Protein AF-A0A7C7UL80-F1 (afdb_monomer)

Radius of gyration: 21.97 Å; Cα contacts (8 Å, |Δi|>4): 117; chains: 1; bounding box: 42×22×63 Å

Mean predicted aligned error: 6.18 Å

pLDDT: mean 91.63, std 7.48, range [55.41, 97.25]

Solvent-accessible surface area (backbone atoms only — not comparable to full-atom values): 6329 Å² total; per-residue (Å²): 129,70,60,92,53,41,43,85,57,37,50,42,72,71,60,64,88,90,45,37,71,46,97,73,79,87,82,84,84,86,61,95,76,56,75,45,82,41,65,44,80,44,56,71,45,74,61,85,87,86,62,85,58,62,81,38,38,51,74,49,54,45,71,74,76,51,66,41,52,68,89,65,79,68,48,80,44,81,45,54,29,92,98,43,75,85,89,76,77,64,74,97,68,106

Secondary structure (DSSP, 8-state):
-PPTTEEEEEEEESPPTT-TT-SS-----SS---EEEEEEEPPEEE-----SSGGGEEEEEES--SEEETT---EEEEEEPTT-------STT-

Sequence (94 aa):
MPAEGYEFDYWSGDVPSGLENDNTIEITMDSDKSVTAHFLRVASYTLIVSVDPAAGGSVTLDPPGSSYPEGTVVTLTAVPAENYGFAGWSGDAS

Foldseek 3Di:
DDDPQKDWDFKDWPFPPPCGRPPDGDDDPPDDTDMDTDIDGFDKDFDDDDDVVNLQFDKDWVVDDGIDTPPDDIDIDTDGDPPHDDPDDDDPVD

Structure (mmCIF, N/CA/C/O backbone):
data_AF-A0A7C7UL80-F1
#
_entry.id   AF-A0A7C7UL80-F1
#
loop_
_atom_site.group_PDB
_atom_site.id
_atom_site.type_symbol
_atom_site.label_atom_id
_atom_site.label_alt_id
_atom_site.label_comp_id
_atom_site.label_asym_id
_atom_site.label_entity_id
_atom_site.label_seq_id
_atom_site.pdbx_PDB_ins_code
_atom_site.Cartn_x
_atom_site.Cartn_y
_atom_site.Cartn_z
_atom_site.occupancy
_atom_site.B_iso_or_equiv
_atom_site.auth_seq_id
_atom_site.auth_comp_id
_atom_site.auth_asym_id
_atom_site.auth_atom_id
_atom_site.pdbx_PDB_model_num
ATOM 1 N N . MET A 1 1 ? -5.686 -10.033 11.564 1.00 55.41 1 MET A N 1
ATOM 2 C CA . MET A 1 1 ? -5.681 -9.122 10.402 1.00 55.41 1 MET A CA 1
ATOM 3 C C . MET A 1 1 ? -7.116 -8.959 9.942 1.00 55.41 1 MET A C 1
ATOM 5 O O . MET A 1 1 ? -7.797 -9.982 9.895 1.00 55.41 1 MET A O 1
ATOM 9 N N . PRO A 1 2 ? -7.584 -7.730 9.670 1.00 62.00 2 PRO A N 1
ATOM 10 C CA . PRO A 1 2 ? -8.874 -7.526 9.017 1.00 62.00 2 P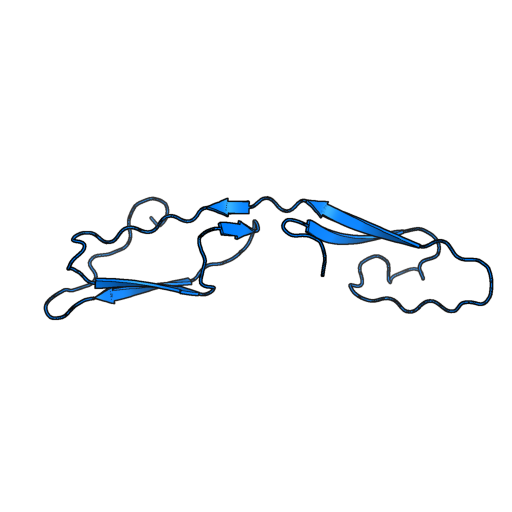RO A CA 1
ATOM 11 C C . PRO A 1 2 ? -8.945 -8.282 7.684 1.00 62.00 2 PRO A C 1
ATOM 13 O O . PRO A 1 2 ? -7.917 -8.658 7.115 1.00 62.00 2 PRO A O 1
ATOM 16 N N . ALA A 1 3 ? -10.169 -8.546 7.220 1.00 68.50 3 ALA A N 1
ATOM 17 C CA . ALA A 1 3 ? -10.394 -9.126 5.902 1.00 68.50 3 ALA A CA 1
ATOM 18 C C . ALA A 1 3 ? -9.801 -8.220 4.809 1.00 68.50 3 ALA A C 1
ATOM 20 O O . ALA A 1 3 ? -9.667 -7.013 4.999 1.00 68.50 3 ALA A O 1
ATOM 21 N N . GLU A 1 4 ? -9.449 -8.804 3.665 1.00 70.81 4 GLU A N 1
ATOM 22 C CA . GLU A 1 4 ? -8.906 -8.052 2.533 1.00 70.81 4 GLU A CA 1
ATOM 23 C C . GLU A 1 4 ? -9.839 -6.885 2.154 1.00 70.81 4 GLU A C 1
ATOM 25 O O . GLU A 1 4 ? -11.054 -7.061 2.036 1.00 70.81 4 GLU A O 1
ATOM 30 N N . GLY A 1 5 ? -9.272 -5.683 2.009 1.00 77.69 5 GLY A N 1
ATOM 31 C CA . GLY A 1 5 ? -10.031 -4.463 1.724 1.00 77.69 5 GLY A CA 1
ATOM 32 C C . GLY A 1 5 ? -10.716 -3.824 2.936 1.00 77.69 5 GLY A C 1
ATOM 33 O O . GLY A 1 5 ? -11.590 -2.982 2.743 1.00 77.69 5 GLY A O 1
ATOM 34 N N . TYR A 1 6 ? -10.349 -4.198 4.164 1.00 84.31 6 TYR A N 1
ATOM 35 C CA . TYR A 1 6 ? -10.802 -3.535 5.386 1.00 84.31 6 TYR A CA 1
ATOM 36 C C . TYR A 1 6 ? -9.625 -3.075 6.249 1.00 84.31 6 TYR A C 1
ATOM 38 O O . TYR A 1 6 ? -8.629 -3.784 6.386 1.00 84.31 6 TYR A O 1
ATOM 46 N N . GLU A 1 7 ? -9.773 -1.914 6.875 1.00 88.38 7 GLU A N 1
ATOM 47 C CA . GLU A 1 7 ? -8.842 -1.369 7.864 1.00 88.38 7 GLU A CA 1
ATOM 48 C C . GLU A 1 7 ? -9.571 -1.148 9.189 1.00 88.38 7 GLU A C 1
ATOM 50 O O . GLU A 1 7 ? -10.790 -0.956 9.213 1.00 88.38 7 GLU A O 1
ATOM 55 N N . PHE A 1 8 ? -8.837 -1.258 10.296 1.00 91.50 8 PHE A N 1
ATOM 56 C CA . PHE A 1 8 ? -9.373 -0.954 11.618 1.00 91.50 8 PHE A CA 1
ATOM 57 C C . PHE A 1 8 ? -9.726 0.533 11.701 1.00 91.50 8 PHE A C 1
ATOM 59 O O . PHE A 1 8 ? -8.922 1.375 11.316 1.00 91.50 8 PHE A O 1
ATOM 66 N N . ASP A 1 9 ? -10.921 0.833 12.200 1.00 92.00 9 ASP A N 1
ATOM 67 C CA . ASP A 1 9 ? -11.402 2.203 12.368 1.00 92.00 9 ASP A CA 1
ATOM 68 C C . ASP A 1 9 ? -11.330 2.596 13.847 1.00 92.00 9 ASP A C 1
ATOM 70 O O . ASP A 1 9 ? -10.452 3.350 14.256 1.00 92.00 9 ASP A O 1
ATOM 74 N N . TYR A 1 10 ? -12.198 2.009 14.677 1.00 94.75 10 TYR A N 1
ATOM 75 C CA . TYR A 1 10 ? -12.213 2.242 16.120 1.00 94.75 10 TYR A CA 1
ATOM 76 C C . TYR A 1 10 ? -12.949 1.127 16.881 1.00 94.75 10 TYR A C 1
ATOM 78 O O . TYR A 1 10 ? -13.700 0.323 16.320 1.00 94.75 10 TYR A O 1
ATOM 86 N N . TRP A 1 11 ? -12.768 1.090 18.195 1.00 96.56 11 TRP A N 1
ATOM 87 C CA . TRP A 1 11 ? -13.508 0.257 19.133 1.00 96.56 11 TRP A CA 1
ATOM 88 C C . TRP A 1 11 ? -14.721 0.994 19.703 1.00 96.56 11 TRP A C 1
ATOM 90 O O . TRP A 1 11 ? -14.676 2.188 19.980 1.00 96.56 11 TRP A O 1
ATOM 100 N N . SER A 1 12 ? -15.801 0.266 19.982 1.00 96.12 12 SER A N 1
ATOM 101 C CA . SER A 1 12 ? -16.973 0.797 20.692 1.00 96.12 12 SER A CA 1
ATOM 102 C C . SER A 1 12 ? -17.526 -0.190 21.721 1.00 96.12 12 SER A C 1
ATOM 104 O O . SER A 1 12 ? -17.198 -1.380 21.689 1.00 96.12 12 SER A O 1
ATOM 106 N N . GLY A 1 13 ? -18.404 0.299 22.600 1.00 95.06 13 GLY A N 1
ATOM 107 C CA . GLY A 1 13 ? -18.968 -0.468 23.711 1.00 95.06 13 GLY A CA 1
ATOM 108 C C . GLY A 1 13 ? -18.177 -0.230 24.993 1.00 95.06 13 GLY A C 1
ATOM 109 O O . GLY A 1 13 ? -17.828 0.911 25.294 1.00 95.06 13 GLY A O 1
ATOM 110 N N . ASP A 1 14 ? -17.883 -1.298 25.729 1.00 95.75 14 ASP A N 1
ATOM 111 C CA . ASP A 1 14 ? -17.187 -1.243 27.019 1.00 95.75 14 ASP A CA 1
ATOM 112 C C . ASP A 1 14 ? -15.658 -1.131 26.860 1.00 95.75 14 ASP A C 1
ATOM 114 O O . ASP A 1 14 ? -14.892 -1.969 27.340 1.00 95.75 14 ASP A O 1
ATOM 118 N N . VAL A 1 15 ? -15.215 -0.096 26.147 1.00 95.31 15 VAL A N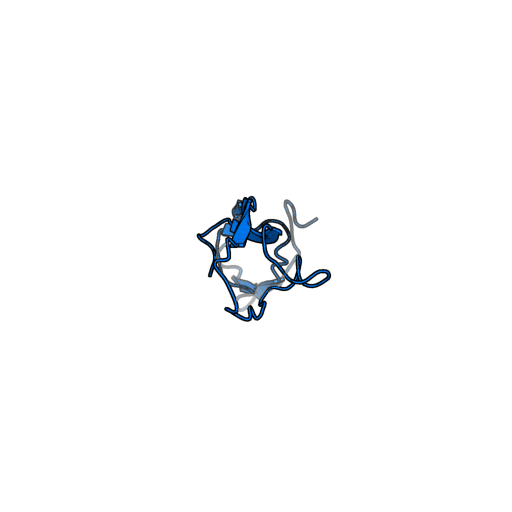 1
ATOM 119 C CA . VAL A 1 15 ? -13.803 0.192 25.855 1.00 95.31 15 VAL A CA 1
ATOM 120 C C . VAL A 1 15 ? -13.291 1.258 26.831 1.00 95.31 15 VAL A C 1
ATOM 122 O O . VAL A 1 15 ? -14.023 2.210 27.114 1.00 95.31 15 VAL A O 1
ATOM 125 N N . PRO A 1 16 ? -12.055 1.147 27.358 1.00 93.50 16 PRO A N 1
ATOM 126 C CA . PRO A 1 16 ? -11.467 2.200 28.174 1.00 93.50 16 PRO A CA 1
ATOM 127 C C . PRO A 1 16 ? -11.395 3.519 27.404 1.00 93.50 16 PRO A C 1
ATOM 129 O O . PRO A 1 16 ? -10.915 3.568 26.272 1.00 93.50 16 PRO A O 1
ATOM 132 N N . SER A 1 17 ? -11.846 4.595 28.046 1.00 92.25 17 SER A N 1
ATOM 133 C CA . SER A 1 17 ? -11.854 5.925 27.444 1.00 92.25 17 SER A CA 1
ATOM 134 C C . SER A 1 17 ? -10.449 6.350 27.024 1.00 92.25 17 SER A C 1
ATOM 136 O O . SER A 1 17 ? -9.532 6.329 27.853 1.00 92.25 17 SER A O 1
ATOM 138 N N . GLY A 1 18 ? -10.303 6.795 25.781 1.00 92.44 18 GLY A N 1
ATOM 139 C CA . GLY A 1 18 ? -9.033 7.223 25.198 1.00 92.44 18 GLY A CA 1
ATOM 140 C C . GLY A 1 18 ? -8.263 6.125 24.463 1.00 92.44 18 GLY A C 1
ATOM 141 O O . GLY A 1 18 ? -7.232 6.442 23.878 1.00 92.44 18 GLY A O 1
ATOM 142 N N . LEU A 1 19 ? -8.743 4.875 24.474 1.00 94.12 19 LEU A N 1
ATOM 143 C CA . LEU A 1 19 ? -8.154 3.758 23.722 1.00 94.12 19 LEU A CA 1
ATOM 144 C C . LEU A 1 19 ? -9.008 3.343 22.512 1.00 94.12 19 LEU A C 1
ATOM 146 O O . LEU A 1 19 ? -8.760 2.310 21.895 1.00 94.12 19 LEU A O 1
ATOM 150 N N . GLU A 1 20 ? -10.037 4.115 22.156 1.00 95.50 20 GLU A N 1
ATOM 151 C CA . GLU A 1 20 ? -10.991 3.747 21.106 1.00 95.50 20 GLU A CA 1
ATOM 152 C C . GLU A 1 20 ? -10.321 3.607 19.734 1.00 95.50 20 GLU A C 1
ATOM 154 O O . GLU A 1 20 ? -10.755 2.790 18.934 1.00 95.50 20 GLU A O 1
ATOM 159 N N . ASN A 1 21 ? -9.240 4.343 19.472 1.00 93.44 21 ASN A N 1
ATOM 160 C CA . ASN A 1 21 ? -8.523 4.299 18.191 1.00 93.44 21 ASN A CA 1
ATOM 161 C C . ASN A 1 21 ? -7.237 3.458 18.249 1.00 93.44 21 ASN A C 1
ATOM 163 O O . ASN A 1 21 ? -6.492 3.399 17.270 1.00 93.44 21 ASN A O 1
ATOM 167 N N . ASP A 1 22 ? -6.953 2.813 19.382 1.00 93.00 22 ASP A N 1
ATOM 168 C CA . ASP A 1 22 ? -5.753 1.999 19.513 1.00 93.00 22 ASP A CA 1
ATOM 169 C C . ASP A 1 22 ? -5.944 0.666 18.787 1.00 93.00 22 ASP A C 1
ATOM 171 O O . ASP A 1 22 ? -6.909 -0.068 19.007 1.00 93.00 22 ASP A O 1
ATOM 175 N N . ASN A 1 23 ? -4.964 0.294 17.961 1.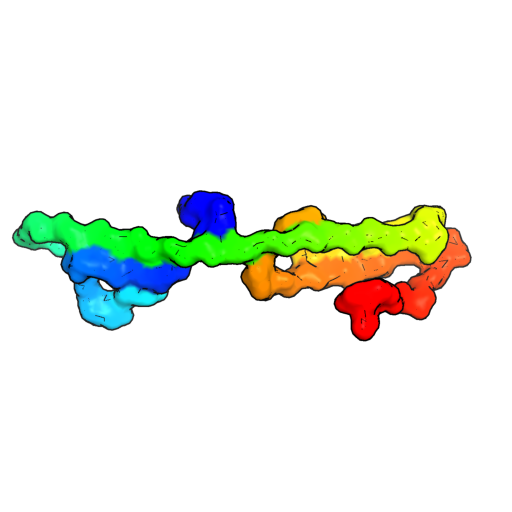00 88.62 23 ASN A N 1
ATOM 176 C CA . ASN A 1 23 ? -4.965 -0.992 17.255 1.00 88.62 23 ASN A CA 1
ATOM 177 C C . ASN A 1 23 ? -4.996 -2.199 18.219 1.00 88.62 23 ASN A C 1
ATOM 179 O O . ASN A 1 23 ? -5.290 -3.329 17.833 1.00 88.62 23 ASN A O 1
ATOM 183 N N . THR A 1 24 ? -4.642 -2.003 19.489 1.00 91.62 24 THR A N 1
ATOM 184 C CA . THR A 1 24 ? -4.698 -3.041 20.519 1.00 91.62 24 THR A CA 1
ATOM 185 C C . THR A 1 24 ? -5.126 -2.421 21.837 1.00 91.62 24 THR A C 1
ATOM 187 O O . THR A 1 24 ? -4.550 -1.428 22.263 1.00 91.62 24 THR A O 1
ATOM 190 N N . ILE A 1 25 ? -6.110 -3.039 22.490 1.00 93.88 25 ILE A N 1
ATOM 191 C CA . ILE A 1 25 ? -6.631 -2.614 23.790 1.00 93.88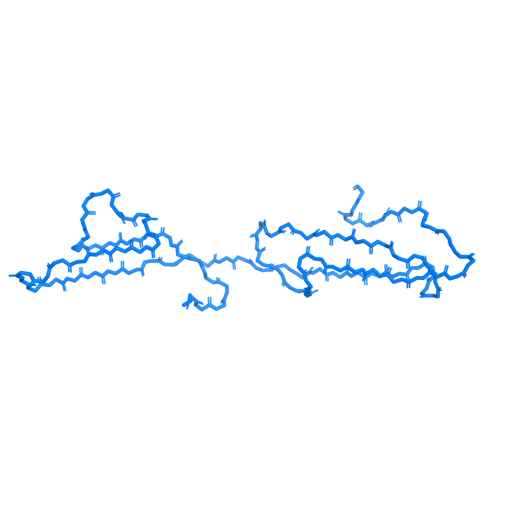 25 ILE A CA 1
ATOM 192 C C . ILE A 1 25 ? -6.562 -3.766 24.787 1.00 93.88 25 ILE A C 1
ATOM 194 O O . ILE A 1 25 ? -6.691 -4.935 24.419 1.00 93.88 25 ILE A O 1
ATOM 198 N N . GLU A 1 26 ? -6.396 -3.430 26.062 1.00 93.38 26 GLU A N 1
ATOM 199 C CA . GLU A 1 26 ? -6.502 -4.378 27.167 1.00 93.38 26 GLU A CA 1
ATOM 200 C C . GLU A 1 26 ? -7.829 -4.166 27.899 1.00 93.38 26 GLU A C 1
ATOM 202 O O . GLU A 1 26 ? -8.197 -3.041 28.238 1.00 93.38 26 GLU A O 1
ATOM 207 N N . ILE A 1 27 ? -8.551 -5.258 28.160 1.00 93.75 27 ILE A N 1
ATOM 208 C CA . ILE A 1 27 ? -9.828 -5.238 28.878 1.00 93.75 27 ILE A CA 1
ATOM 209 C C . ILE A 1 27 ? -9.681 -6.022 30.180 1.00 93.75 27 ILE A C 1
ATOM 211 O O . ILE A 1 27 ? -9.302 -7.193 30.175 1.00 93.75 27 ILE A O 1
ATOM 215 N N . THR A 1 28 ? -10.026 -5.389 31.302 1.00 94.44 28 THR A N 1
ATOM 216 C CA . THR A 1 28 ? -10.136 -6.075 32.595 1.00 94.44 28 THR A CA 1
ATOM 217 C C . THR A 1 28 ? -11.545 -6.647 32.751 1.00 94.44 28 THR A C 1
ATOM 219 O O . THR A 1 28 ? -12.524 -5.903 32.772 1.00 94.44 28 THR A O 1
ATOM 222 N N . MET A 1 29 ? -11.655 -7.970 32.876 1.00 95.44 29 MET A N 1
ATOM 223 C CA . MET A 1 29 ? -12.936 -8.674 33.020 1.00 95.44 29 MET A CA 1
ATOM 224 C C . MET A 1 29 ? -13.370 -8.749 34.491 1.00 95.44 29 MET A C 1
ATOM 226 O O . MET A 1 29 ? -13.199 -9.771 35.152 1.00 95.44 29 MET A O 1
ATOM 230 N N . ASP A 1 30 ? -13.919 -7.650 35.007 1.00 95.62 30 ASP A N 1
ATOM 231 C CA . ASP A 1 30 ? -14.504 -7.551 36.358 1.00 95.62 30 ASP A CA 1
ATOM 232 C C . ASP A 1 30 ? -16.029 -7.774 36.396 1.00 95.62 30 ASP A C 1
ATOM 234 O O . ASP A 1 30 ? -16.637 -7.871 37.462 1.00 95.62 30 ASP A O 1
ATOM 238 N N . SER A 1 31 ? -16.645 -7.832 35.219 1.00 96.56 31 SER A N 1
ATOM 239 C CA . SER A 1 31 ? -18.079 -7.948 34.967 1.00 96.56 31 SER A CA 1
ATOM 240 C C . SER A 1 31 ? -18.291 -8.354 33.505 1.00 96.56 31 SER A C 1
ATOM 242 O O . SER A 1 31 ? -17.329 -8.422 32.734 1.00 96.56 31 SER A O 1
ATOM 244 N N . ASP A 1 32 ? -19.534 -8.630 33.114 1.00 97.25 32 ASP A N 1
ATOM 245 C CA . ASP A 1 32 ? -19.873 -8.858 31.709 1.00 97.25 32 ASP A CA 1
ATOM 246 C C . ASP A 1 32 ? -19.586 -7.587 30.891 1.00 97.25 32 ASP A C 1
ATOM 248 O O . ASP A 1 32 ? -19.992 -6.490 31.278 1.00 97.25 32 ASP A O 1
ATOM 252 N N . LYS A 1 33 ? -18.877 -7.740 29.766 1.00 96.50 33 LYS A N 1
ATOM 253 C CA . LYS A 1 33 ? -18.495 -6.652 28.852 1.00 96.50 33 LYS A CA 1
ATOM 254 C C . LYS A 1 33 ? -18.891 -6.996 27.419 1.00 96.50 33 LYS A C 1
ATOM 256 O O . LYS A 1 33 ? -18.795 -8.154 27.008 1.00 96.50 33 LYS A O 1
ATOM 261 N N . SER A 1 34 ? -19.257 -5.985 26.643 1.00 96.19 34 SER A N 1
ATOM 262 C CA . SER A 1 34 ? -19.484 -6.072 25.202 1.00 96.19 34 SER A CA 1
ATOM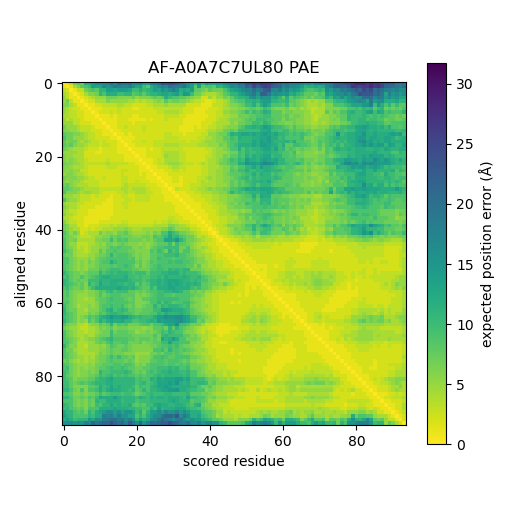 263 C C . SER A 1 34 ? -18.616 -5.049 24.475 1.00 96.19 34 SER A C 1
ATOM 265 O O . SER A 1 34 ? -18.784 -3.843 24.640 1.00 96.19 34 SER A O 1
ATOM 267 N N . VAL A 1 35 ? -17.717 -5.532 23.618 1.00 96.19 35 VAL A N 1
ATOM 268 C CA . VAL A 1 35 ? -16.808 -4.703 22.815 1.00 96.19 35 VAL A CA 1
ATOM 269 C C . VAL A 1 35 ? -16.998 -5.032 21.338 1.00 96.19 35 VAL A C 1
ATOM 271 O O . VAL A 1 35 ? -17.106 -6.199 20.964 1.00 96.19 35 VAL A O 1
ATOM 274 N N . THR A 1 36 ? -17.044 -4.005 20.492 1.00 95.50 36 THR A N 1
ATOM 275 C CA . THR A 1 36 ? -17.158 -4.142 19.032 1.00 95.50 36 THR A CA 1
ATOM 276 C C . THR A 1 36 ? -16.002 -3.420 18.351 1.00 95.50 36 THR A C 1
ATOM 278 O O . THR A 1 36 ? -15.821 -2.226 18.577 1.00 95.50 36 THR A O 1
ATOM 281 N N . ALA A 1 37 ? -15.253 -4.133 17.506 1.00 95.00 37 ALA A N 1
ATOM 282 C CA . ALA A 1 37 ? -14.296 -3.539 16.575 1.00 95.00 37 ALA A CA 1
ATOM 283 C C . ALA A 1 37 ? -15.022 -3.101 15.301 1.00 95.00 37 ALA A C 1
ATOM 285 O O . ALA A 1 37 ? -15.678 -3.924 14.653 1.00 95.00 37 ALA A O 1
ATOM 286 N N . HIS A 1 38 ? -14.883 -1.833 14.934 1.00 92.75 38 HIS A N 1
ATOM 287 C CA . HIS A 1 38 ? -15.360 -1.305 13.662 1.00 92.75 38 HIS A CA 1
ATOM 288 C C . HIS A 1 38 ? -14.236 -1.310 12.637 1.00 92.75 38 HIS A C 1
ATOM 290 O O . HIS A 1 38 ? -13.078 -1.034 12.951 1.00 92.75 38 HIS A O 1
ATOM 296 N N . PHE A 1 39 ? -14.599 -1.637 11.402 1.00 92.62 39 PHE A N 1
ATOM 297 C CA . PHE A 1 39 ? -13.684 -1.669 10.273 1.00 92.62 39 PHE A CA 1
ATOM 298 C C . PHE A 1 39 ? -14.293 -0.902 9.108 1.00 92.62 39 PHE A C 1
ATOM 300 O O . PHE A 1 39 ? -15.462 -1.110 8.764 1.00 92.62 39 PHE A O 1
ATOM 307 N N . LEU A 1 40 ? -13.489 -0.061 8.468 1.00 89.38 40 LEU A N 1
ATOM 308 C CA . LEU A 1 40 ? -13.875 0.642 7.252 1.00 89.38 40 LEU A CA 1
ATOM 309 C C . LEU A 1 40 ? -13.398 -0.131 6.033 1.00 89.38 40 LEU A C 1
ATOM 311 O O . LEU A 1 40 ? -12.328 -0.738 6.033 1.00 89.38 40 LEU A O 1
ATOM 315 N N . ARG A 1 41 ? -14.206 -0.102 4.973 1.00 86.56 41 ARG A N 1
ATOM 316 C CA . ARG A 1 41 ? -13.816 -0.657 3.680 1.00 86.56 41 ARG A CA 1
ATOM 317 C C . ARG A 1 41 ? -12.834 0.299 3.010 1.00 86.56 41 ARG A C 1
ATOM 319 O O . ARG A 1 41 ? 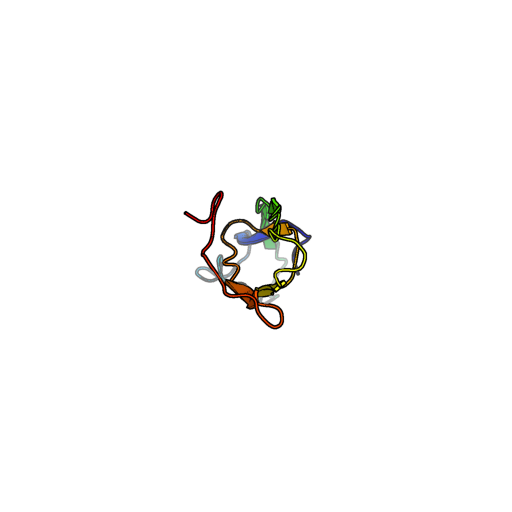-13.192 1.438 2.726 1.00 86.56 41 ARG A O 1
ATOM 326 N N . VAL A 1 42 ? -11.655 -0.204 2.679 1.00 87.38 42 VAL A N 1
ATOM 327 C CA . VAL A 1 42 ? -10.638 0.505 1.905 1.00 87.38 42 VAL A CA 1
ATOM 328 C C . VAL A 1 42 ? -10.802 0.125 0.437 1.00 87.38 42 VAL A C 1
ATOM 330 O O . VAL A 1 42 ? -10.854 -1.059 0.086 1.00 87.38 42 VAL A O 1
ATOM 333 N N . ALA A 1 43 ? -10.936 1.125 -0.437 1.00 88.94 43 ALA A N 1
ATOM 334 C CA . ALA A 1 43 ? -10.973 0.880 -1.873 1.00 88.94 43 ALA A CA 1
ATOM 335 C C . ALA A 1 43 ? -9.642 0.272 -2.340 1.00 88.94 43 ALA A C 1
ATOM 337 O O . ALA A 1 43 ? -8.605 0.442 -1.706 1.00 88.94 43 ALA A O 1
ATOM 338 N N . SER A 1 44 ? -9.656 -0.463 -3.448 1.00 89.31 44 SER A N 1
ATOM 339 C CA . SER A 1 44 ? -8.434 -0.987 -4.059 1.00 89.31 44 SER A CA 1
ATOM 340 C C . SER A 1 44 ? -8.369 -0.577 -5.517 1.00 89.31 44 SER A C 1
ATOM 342 O O . SER A 1 44 ? -9.386 -0.594 -6.215 1.00 89.31 44 SER A O 1
ATOM 344 N N . TYR A 1 45 ? -7.171 -0.221 -5.962 1.00 92.00 45 TYR A N 1
ATOM 345 C CA . TYR A 1 45 ? -6.895 0.256 -7.308 1.00 92.00 45 TYR A CA 1
ATOM 346 C C . TYR A 1 45 ? -5.889 -0.660 -7.995 1.00 92.00 45 TYR A C 1
ATOM 348 O O . TYR A 1 45 ? -4.911 -1.104 -7.391 1.00 92.00 45 TYR A O 1
ATOM 356 N N . THR A 1 46 ? -6.132 -0.942 -9.273 1.00 94.00 46 THR A N 1
ATOM 357 C CA . THR A 1 46 ? -5.230 -1.743 -10.101 1.00 94.00 46 THR A CA 1
ATOM 358 C C . THR A 1 46 ? -4.159 -0.851 -10.715 1.00 94.00 46 THR A C 1
ATOM 360 O O . THR A 1 46 ? -4.486 0.149 -11.351 1.00 94.00 46 THR A O 1
ATOM 363 N N . LEU A 1 47 ? -2.892 -1.240 -10.575 1.00 93.50 47 LEU A N 1
ATOM 364 C CA . LEU A 1 47 ? -1.770 -0.593 -11.252 1.00 93.50 47 LEU A CA 1
ATOM 365 C C . LEU A 1 47 ? -1.341 -1.450 -12.444 1.00 93.50 47 LEU A C 1
ATOM 367 O O . LEU A 1 47 ? -0.943 -2.604 -12.279 1.00 93.50 47 LEU A O 1
ATOM 371 N N . ILE A 1 48 ? -1.406 -0.876 -13.643 1.00 94.06 48 ILE A N 1
ATOM 372 C CA . ILE A 1 48 ? -0.948 -1.515 -14.879 1.00 94.06 48 ILE A CA 1
ATOM 373 C C . ILE A 1 48 ? 0.343 -0.828 -15.316 1.00 94.06 48 ILE A C 1
ATOM 375 O O . ILE A 1 48 ? 0.374 0.388 -15.482 1.00 94.06 48 ILE A O 1
ATOM 379 N N . VAL A 1 49 ? 1.401 -1.612 -15.525 1.00 93.88 49 VAL A N 1
ATOM 380 C CA . VAL A 1 49 ? 2.704 -1.116 -15.983 1.00 93.88 49 VAL A CA 1
ATOM 381 C C . VAL A 1 49 ? 3.062 -1.779 -17.304 1.00 93.88 49 VAL A C 1
ATOM 383 O O . VAL A 1 49 ? 3.051 -3.003 -17.423 1.00 93.88 49 VAL A O 1
ATOM 386 N N . SER A 1 50 ? 3.403 -0.960 -18.294 1.00 94.12 50 SER A N 1
ATOM 387 C CA . SER A 1 50 ? 3.858 -1.392 -19.615 1.00 94.12 50 SER A CA 1
ATOM 388 C C . SER A 1 50 ? 5.252 -0.845 -19.909 1.00 94.12 50 SER A C 1
ATOM 390 O O . SER A 1 50 ? 5.553 0.296 -19.564 1.00 94.12 50 SER A O 1
ATOM 392 N N . VAL A 1 51 ? 6.085 -1.643 -20.579 1.00 95.06 51 VAL A N 1
ATOM 393 C CA . VAL A 1 51 ? 7.429 -1.249 -21.027 1.00 95.06 51 VAL A CA 1
ATOM 394 C C . VAL A 1 51 ? 7.428 -1.138 -22.548 1.00 95.06 51 VAL A C 1
ATOM 396 O O . VAL A 1 51 ? 7.044 -2.091 -23.227 1.00 95.06 51 VAL A O 1
ATOM 399 N N . ASP A 1 52 ? 7.864 0.007 -23.073 1.00 93.94 52 ASP A N 1
ATOM 400 C CA . ASP A 1 52 ? 7.949 0.269 -24.511 1.00 93.94 52 ASP A CA 1
ATOM 401 C C . ASP A 1 52 ? 9.323 0.867 -24.890 1.00 93.94 52 ASP A C 1
ATOM 403 O O . ASP A 1 52 ? 9.712 1.892 -24.326 1.00 93.94 52 ASP A O 1
ATOM 407 N N . PRO A 1 53 ? 10.085 0.245 -25.813 1.00 94.38 53 PRO A N 1
ATOM 408 C CA . PRO A 1 53 ? 9.839 -1.084 -26.375 1.00 94.38 53 PRO A CA 1
ATOM 409 C C . PRO A 1 53 ? 9.934 -2.163 -25.293 1.00 94.38 53 PRO A C 1
ATOM 411 O O . PRO A 1 53 ? 10.733 -2.042 -24.370 1.00 94.38 53 PRO A O 1
ATOM 414 N N . ALA A 1 54 ? 9.190 -3.263 -25.433 1.00 92.00 54 ALA A N 1
ATOM 415 C CA . ALA A 1 54 ? 9.200 -4.354 -24.446 1.00 92.00 54 ALA A CA 1
ATOM 416 C C . ALA A 1 54 ? 10.600 -4.964 -24.215 1.00 92.00 54 ALA A C 1
ATOM 418 O O . ALA A 1 54 ? 10.896 -5.450 -23.130 1.00 92.00 54 ALA A O 1
ATOM 419 N N . ALA A 1 55 ? 11.482 -4.910 -25.221 1.00 93.44 55 ALA A N 1
ATOM 420 C CA . ALA A 1 55 ? 12.882 -5.330 -25.105 1.00 93.44 55 ALA A CA 1
ATOM 421 C C . ALA A 1 55 ? 13.784 -4.301 -24.393 1.00 93.44 55 ALA A C 1
ATOM 423 O O . ALA A 1 55 ? 14.942 -4.593 -24.114 1.00 93.44 55 ALA A O 1
ATOM 424 N N . GLY A 1 56 ? 13.275 -3.097 -24.120 1.00 94.81 56 GLY A N 1
ATOM 425 C CA . GLY A 1 56 ? 14.037 -1.982 -23.568 1.00 94.81 56 GLY A CA 1
ATOM 426 C C . GLY A 1 56 ? 14.386 -2.124 -22.090 1.00 94.81 56 GLY A C 1
ATOM 427 O O . GLY A 1 56 ? 15.267 -1.414 -21.607 1.00 94.81 56 GLY A O 1
ATOM 428 N N . GLY A 1 57 ? 13.742 -3.040 -21.367 1.00 96.12 57 GLY A N 1
ATOM 429 C CA . GLY A 1 57 ? 14.040 -3.289 -19.964 1.00 96.12 57 GLY A CA 1
ATOM 430 C C . GLY A 1 57 ? 12.885 -3.923 -19.205 1.00 96.12 57 GLY A C 1
ATOM 431 O O . GLY A 1 57 ? 12.026 -4.595 -19.770 1.00 96.12 57 GLY A O 1
ATOM 432 N N . SER A 1 58 ? 12.877 -3.692 -17.899 1.00 95.88 58 SER A N 1
ATOM 433 C CA . SER A 1 58 ? 11.825 -4.126 -16.983 1.00 95.88 58 SER A CA 1
ATOM 434 C C . SER A 1 58 ? 11.527 -3.031 -15.960 1.00 95.88 58 SER A C 1
ATOM 436 O O . SER A 1 58 ? 12.297 -2.080 -15.820 1.00 95.88 58 SER A O 1
ATOM 438 N N . VAL A 1 59 ? 10.410 -3.156 -15.248 1.00 96.69 59 VAL A N 1
ATOM 439 C CA . VAL A 1 59 ? 10.073 -2.283 -14.118 1.00 96.69 59 VAL A CA 1
ATOM 440 C C . VAL A 1 59 ? 9.874 -3.150 -12.886 1.00 96.69 59 VAL A C 1
ATOM 442 O O . VAL A 1 59 ? 9.145 -4.141 -12.937 1.00 96.69 59 VAL A O 1
ATOM 445 N N . THR A 1 60 ? 10.512 -2.776 -11.782 1.00 96.38 60 THR A N 1
ATOM 446 C CA . THR A 1 60 ? 10.283 -3.392 -10.472 1.00 96.38 60 THR A CA 1
ATOM 447 C C . THR A 1 60 ? 9.395 -2.494 -9.618 1.00 96.38 60 THR A C 1
ATOM 449 O O . THR A 1 60 ? 9.533 -1.269 -9.655 1.00 96.38 60 THR A O 1
ATOM 452 N N . LEU A 1 61 ? 8.501 -3.118 -8.848 1.00 96.69 61 LEU A N 1
ATOM 453 C CA . LEU A 1 61 ? 7.543 -2.461 -7.959 1.00 96.69 61 LEU A CA 1
ATOM 454 C C . LEU A 1 61 ? 7.878 -2.766 -6.503 1.00 96.69 61 LEU A C 1
ATOM 456 O O . LEU A 1 61 ? 8.124 -3.927 -6.168 1.00 96.69 61 LEU A O 1
ATOM 460 N N . ASP A 1 62 ? 7.831 -1.742 -5.656 1.00 95.31 62 ASP A N 1
ATOM 461 C CA . ASP A 1 62 ? 7.944 -1.881 -4.206 1.00 95.31 62 ASP A CA 1
ATOM 462 C C . ASP A 1 62 ? 6.850 -1.055 -3.498 1.00 95.31 62 ASP A C 1
ATOM 464 O O . ASP A 1 62 ? 6.887 0.177 -3.572 1.00 95.31 62 ASP A O 1
ATOM 468 N N . PRO A 1 63 ? 5.851 -1.691 -2.857 1.00 95.69 63 PRO A N 1
ATOM 469 C CA . PRO A 1 63 ? 5.674 -3.140 -2.731 1.00 95.69 63 PRO A CA 1
ATOM 470 C C . PRO A 1 63 ? 5.267 -3.821 -4.057 1.00 95.69 63 PRO A C 1
ATOM 472 O O . PRO A 1 63 ? 4.566 -3.216 -4.877 1.00 95.69 63 PRO A O 1
ATOM 475 N N . PRO A 1 64 ? 5.653 -5.093 -4.287 1.00 92.94 64 PRO A N 1
ATOM 476 C CA . PRO A 1 64 ? 5.269 -5.826 -5.489 1.00 92.94 64 PRO A CA 1
ATOM 477 C C . PRO A 1 64 ? 3.778 -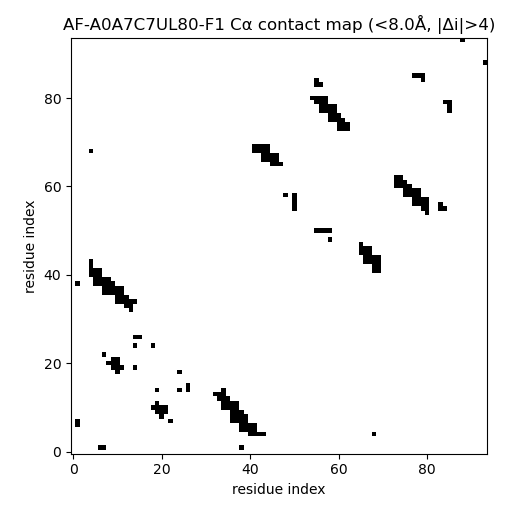6.178 -5.472 1.00 92.94 64 PRO A C 1
ATOM 479 O O . PRO A 1 64 ? 3.244 -6.625 -4.458 1.00 92.94 64 PRO A O 1
ATOM 482 N N . GLY A 1 65 ? 3.102 -6.020 -6.609 1.00 91.38 65 GLY A N 1
ATOM 483 C CA . GLY A 1 65 ? 1.674 -6.300 -6.719 1.00 91.38 65 GLY A CA 1
ATOM 484 C C . GLY A 1 65 ? 1.066 -5.789 -8.020 1.00 91.38 65 GLY A C 1
ATOM 485 O O . GLY A 1 65 ? 1.753 -5.259 -8.887 1.00 91.38 65 GLY A O 1
ATOM 486 N N . SER A 1 66 ? -0.243 -5.987 -8.158 1.00 89.75 66 SER A N 1
ATOM 487 C CA . SER A 1 66 ? -1.056 -5.438 -9.258 1.00 89.75 66 SER A CA 1
ATOM 488 C C . SER A 1 66 ? -2.320 -4.730 -8.768 1.00 89.75 66 SER A C 1
ATOM 490 O O . SER A 1 66 ? -2.979 -4.043 -9.541 1.00 89.75 66 SER A O 1
ATOM 492 N N . SER A 1 67 ? -2.646 -4.869 -7.482 1.00 91.75 67 SER A N 1
ATOM 493 C CA . SER A 1 67 ? -3.768 -4.223 -6.815 1.00 91.75 67 SER A CA 1
ATOM 494 C C . SER A 1 67 ? -3.282 -3.692 -5.478 1.00 91.75 67 SER A C 1
ATOM 496 O O . SER A 1 67 ? -2.584 -4.407 -4.756 1.00 91.75 67 SER A O 1
ATOM 498 N N . TYR A 1 68 ? -3.645 -2.455 -5.165 1.00 91.00 68 TYR A N 1
ATOM 499 C CA . TYR A 1 68 ? -3.183 -1.758 -3.976 1.00 91.00 68 TYR A CA 1
ATOM 500 C C . TYR A 1 68 ? -4.353 -1.082 -3.264 1.00 91.00 68 TYR A C 1
ATOM 502 O O . TYR A 1 68 ? -5.196 -0.480 -3.937 1.00 91.00 68 TYR A O 1
ATOM 510 N N . PRO A 1 69 ? -4.418 -1.150 -1.923 1.00 91.12 69 PRO A N 1
ATOM 511 C CA . PRO A 1 69 ? -5.347 -0.337 -1.154 1.00 91.12 69 PRO A CA 1
ATOM 512 C C . PRO A 1 69 ? -5.150 1.153 -1.441 1.00 91.12 69 PRO A C 1
ATOM 514 O O . PRO A 1 69 ? -4.034 1.607 -1.713 1.00 91.12 69 PRO A O 1
ATOM 517 N N . GLU A 1 70 ? -6.232 1.915 -1.353 1.00 89.56 70 GLU A N 1
ATOM 518 C CA . GLU A 1 70 ? -6.197 3.372 -1.384 1.00 89.56 70 GLU A CA 1
ATOM 519 C C . GLU A 1 70 ? -5.130 3.928 -0.430 1.00 89.56 70 GLU A C 1
ATOM 521 O O . GLU A 1 70 ? -4.943 3.427 0.674 1.00 89.56 70 GLU A O 1
ATOM 526 N N . GLY A 1 71 ? -4.391 4.945 -0.881 1.00 88.50 71 GLY A N 1
ATOM 527 C CA . GLY A 1 71 ? -3.309 5.556 -0.105 1.00 88.50 71 GLY A CA 1
ATOM 528 C C . GLY A 1 71 ? -1.976 4.799 -0.130 1.00 88.50 71 GLY A C 1
ATOM 529 O O . GLY A 1 71 ? -0.977 5.336 0.349 1.00 88.50 71 GLY A O 1
ATOM 530 N N . THR A 1 72 ? -1.906 3.601 -0.721 1.00 91.12 72 THR A N 1
ATOM 531 C CA . THR A 1 72 ? -0.628 2.887 -0.868 1.00 91.12 72 THR A CA 1
ATOM 532 C C . THR A 1 72 ? 0.314 3.647 -1.800 1.00 91.12 72 THR A C 1
ATOM 534 O O . THR A 1 72 ? -0.016 3.918 -2.954 1.00 91.12 72 THR A O 1
ATOM 537 N N . VAL A 1 73 ? 1.524 3.936 -1.320 1.00 93.94 73 VAL A N 1
ATOM 538 C CA . VAL A 1 73 ? 2.602 4.510 -2.132 1.00 93.94 73 VAL A CA 1
ATOM 539 C C . VAL A 1 73 ? 3.421 3.373 -2.732 1.00 93.94 73 VAL A C 1
ATOM 541 O O . VAL A 1 73 ? 4.044 2.606 -2.001 1.00 93.94 73 VAL A O 1
ATOM 544 N N . VAL A 1 74 ? 3.423 3.268 -4.061 1.00 96.06 74 VAL A N 1
ATOM 545 C CA . VAL A 1 74 ? 4.193 2.256 -4.798 1.00 96.06 74 VAL A CA 1
ATOM 546 C C . VAL A 1 74 ? 5.380 2.926 -5.477 1.00 96.06 74 VAL A C 1
ATOM 548 O O . VAL A 1 74 ? 5.215 3.853 -6.270 1.00 96.06 74 VAL A O 1
ATOM 551 N N . THR A 1 75 ? 6.584 2.450 -5.180 1.00 96.12 75 THR A N 1
ATOM 552 C CA . THR A 1 75 ? 7.817 2.909 -5.821 1.00 96.12 75 THR A CA 1
ATOM 553 C C . THR A 1 75 ? 8.073 2.091 -7.082 1.00 96.12 75 THR A C 1
ATOM 555 O O . THR A 1 75 ? 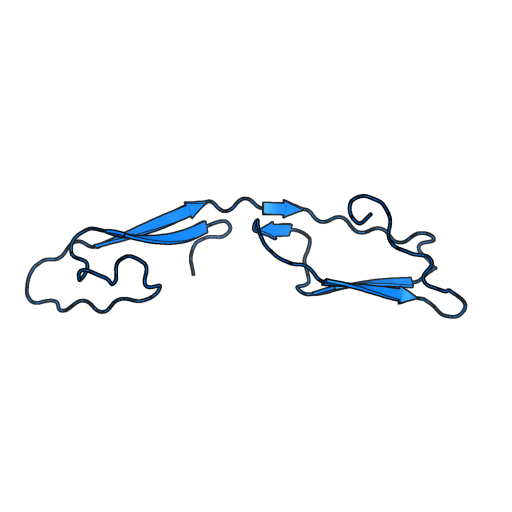8.196 0.868 -7.027 1.00 96.12 75 THR A O 1
ATOM 558 N N . LEU A 1 76 ? 8.169 2.771 -8.226 1.00 96.50 76 LEU A N 1
ATOM 559 C CA . LEU A 1 76 ? 8.481 2.172 -9.524 1.00 96.50 76 LEU A CA 1
ATOM 5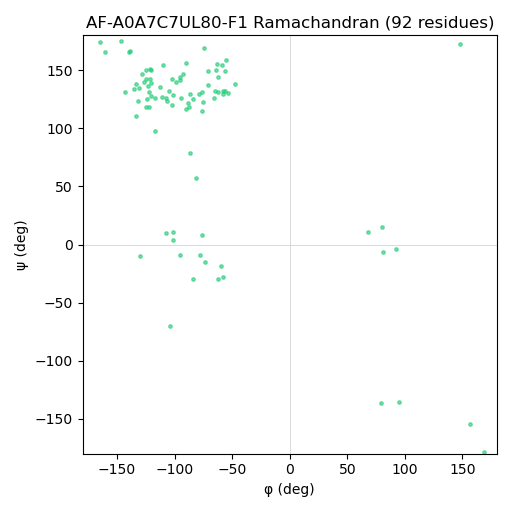60 C C . LEU A 1 76 ? 9.953 2.424 -9.857 1.00 96.50 76 LEU A C 1
ATOM 562 O O . LEU A 1 76 ? 10.407 3.568 -9.845 1.00 96.50 76 LEU A O 1
ATOM 566 N N . THR A 1 77 ? 10.693 1.372 -10.204 1.00 96.12 77 THR A N 1
ATOM 567 C CA . THR A 1 77 ? 12.088 1.486 -10.661 1.00 96.12 77 THR A CA 1
ATOM 568 C C . THR A 1 77 ? 12.234 0.880 -12.050 1.00 96.12 77 THR A C 1
ATOM 570 O O . THR A 1 77 ? 12.007 -0.313 -12.237 1.00 96.12 77 THR A O 1
ATOM 573 N N . ALA A 1 78 ? 12.618 1.700 -13.030 1.00 96.31 78 ALA A N 1
ATOM 574 C CA . ALA A 1 78 ? 12.947 1.232 -14.370 1.00 96.31 78 ALA A CA 1
ATOM 575 C C . ALA A 1 78 ? 14.364 0.641 -14.396 1.00 96.31 78 ALA A C 1
ATOM 577 O O . ALA A 1 78 ? 15.322 1.283 -13.966 1.00 96.31 78 ALA A O 1
ATOM 578 N N . VAL A 1 79 ? 14.494 -0.567 -14.938 1.00 96.50 79 VAL A N 1
ATOM 579 C CA . VAL A 1 79 ? 15.761 -1.282 -15.122 1.00 96.50 79 VAL A CA 1
ATOM 580 C C . VAL A 1 79 ? 15.977 -1.480 -16.624 1.00 96.50 79 VAL A C 1
ATOM 582 O O . VAL A 1 79 ? 15.390 -2.403 -17.201 1.00 96.50 79 VAL A O 1
ATOM 585 N N . PRO A 1 80 ? 16.767 -0.612 -17.285 1.00 96.50 80 PRO A N 1
ATOM 586 C CA . PRO A 1 80 ? 17.050 -0.733 -18.711 1.00 96.50 80 PRO A CA 1
ATOM 587 C C . PRO A 1 80 ? 17.794 -2.029 -19.048 1.00 96.50 80 PRO A C 1
ATOM 589 O O . PRO A 1 80 ? 18.651 -2.483 -18.287 1.00 96.50 80 PRO A O 1
ATOM 592 N N . ALA A 1 81 ? 17.483 -2.607 -20.205 1.00 96.31 81 ALA A N 1
ATOM 593 C CA . ALA A 1 81 ? 18.239 -3.716 -20.776 1.00 96.31 81 ALA A CA 1
ATOM 594 C C . ALA A 1 81 ? 19.586 -3.240 -21.354 1.00 96.31 81 ALA A C 1
ATOM 596 O O . ALA A 1 81 ? 19.838 -2.044 -21.515 1.00 96.31 81 ALA A O 1
ATOM 597 N N . GLU A 1 82 ? 20.460 -4.188 -21.699 1.00 95.56 82 GLU A N 1
ATOM 598 C CA . GLU A 1 82 ? 21.747 -3.882 -22.327 1.00 95.56 82 GLU A CA 1
ATOM 599 C C . GLU A 1 82 ? 21.548 -3.064 -23.615 1.00 95.56 82 GLU A C 1
ATOM 601 O O . GLU A 1 82 ? 20.736 -3.419 -24.468 1.00 95.56 82 GLU A O 1
ATOM 606 N N . ASN A 1 83 ? 22.309 -1.975 -23.760 1.00 94.56 83 ASN A N 1
ATOM 607 C CA . ASN A 1 83 ? 22.222 -1.008 -24.865 1.00 94.56 83 ASN A CA 1
ATOM 608 C C . ASN A 1 83 ? 20.939 -0.149 -24.917 1.00 94.56 83 ASN A C 1
ATOM 610 O O . ASN A 1 83 ? 20.750 0.582 -25.890 1.00 94.56 83 ASN A O 1
ATOM 614 N N . TYR A 1 84 ? 20.097 -0.166 -23.878 1.00 94.75 84 TYR A N 1
ATOM 615 C CA . TYR A 1 84 ? 18.952 0.740 -23.731 1.00 94.75 84 TYR A CA 1
ATOM 616 C C . TYR A 1 84 ? 19.172 1.761 -22.608 1.00 94.75 84 TYR A C 1
ATOM 618 O O . TYR A 1 84 ? 19.914 1.527 -21.656 1.00 94.75 84 TYR A O 1
ATOM 626 N N . GLY A 1 85 ? 18.508 2.914 -22.717 1.00 93.44 85 GLY A N 1
ATOM 627 C CA . GLY A 1 85 ? 18.462 3.943 -21.677 1.00 93.44 85 GLY A CA 1
ATOM 628 C C . GLY A 1 85 ? 17.026 4.227 -21.248 1.00 93.44 85 GLY A C 1
ATOM 629 O O . GLY A 1 85 ? 16.098 4.087 -22.044 1.00 93.44 85 GLY A O 1
ATOM 630 N N . PHE A 1 86 ? 16.840 4.641 -19.993 1.00 94.69 86 PHE A N 1
ATOM 631 C CA . PHE A 1 86 ? 15.532 5.082 -19.515 1.00 94.69 86 PHE A CA 1
ATOM 632 C C . PHE A 1 86 ? 15.227 6.486 -20.045 1.00 94.69 86 PHE A C 1
ATOM 634 O O . PHE A 1 86 ? 15.917 7.445 -19.704 1.00 94.69 86 PHE A O 1
ATOM 641 N N . ALA A 1 87 ? 14.206 6.595 -20.895 1.00 93.56 87 ALA A N 1
ATOM 642 C CA . ALA A 1 87 ? 13.811 7.862 -21.506 1.00 93.56 87 ALA A CA 1
ATOM 643 C C . ALA A 1 87 ? 12.888 8.704 -20.606 1.00 93.56 87 ALA A C 1
ATOM 645 O O . ALA A 1 87 ? 12.914 9.930 -20.688 1.00 93.56 87 ALA A O 1
ATOM 646 N N . GLY A 1 88 ? 12.087 8.065 -19.749 1.00 93.75 88 GLY A N 1
ATOM 647 C CA . GLY A 1 88 ? 11.140 8.739 -18.862 1.00 93.75 88 GLY A CA 1
ATOM 648 C C . GLY A 1 88 ? 9.884 7.913 -18.592 1.00 93.75 88 GLY A C 1
ATOM 649 O O . GLY A 1 88 ? 9.668 6.862 -19.196 1.00 93.75 88 GLY A O 1
ATOM 650 N N . TRP A 1 89 ? 9.061 8.405 -17.666 1.00 94.06 89 TRP A N 1
ATOM 651 C CA . TRP A 1 89 ? 7.730 7.868 -17.381 1.00 94.06 89 TRP A CA 1
ATOM 652 C C . TRP A 1 89 ? 6.670 8.553 -18.256 1.00 94.06 89 TRP A C 1
ATOM 654 O O . TRP A 1 89 ? 6.874 9.667 -18.737 1.00 94.06 89 TRP A O 1
ATOM 664 N N . SER A 1 90 ? 5.539 7.881 -18.474 1.00 92.88 90 SER A N 1
ATOM 665 C CA . SER A 1 90 ? 4.384 8.404 -19.217 1.00 92.88 90 SER A CA 1
ATOM 666 C C . SER A 1 90 ? 3.074 7.858 -18.632 1.00 92.88 90 SER A C 1
ATOM 668 O O . SER A 1 90 ? 3.112 7.024 -17.725 1.00 92.88 90 SER A O 1
ATOM 670 N N . GLY A 1 91 ? 1.924 8.314 -19.141 1.00 91.00 91 GLY A N 1
ATOM 671 C CA . GLY A 1 91 ? 0.603 7.928 -18.630 1.00 91.00 91 GLY A CA 1
ATOM 672 C C . GLY A 1 91 ? 0.250 8.700 -17.361 1.00 91.00 91 GLY A C 1
ATOM 673 O O . GLY A 1 91 ? 0.526 9.890 -17.276 1.00 91.00 91 GLY A O 1
ATOM 674 N N . ASP A 1 92 ? -0.301 8.020 -16.357 1.00 88.81 92 ASP A N 1
ATOM 675 C CA . ASP A 1 92 ? -0.695 8.640 -15.079 1.00 88.81 92 ASP A CA 1
ATOM 676 C C . ASP A 1 92 ? 0.502 8.948 -14.151 1.00 88.81 92 ASP A C 1
ATOM 678 O O . ASP A 1 92 ? 0.332 9.312 -12.990 1.00 88.81 92 ASP A O 1
ATOM 682 N N . ALA A 1 93 ? 1.726 8.791 -14.662 1.00 77.56 93 ALA A N 1
ATOM 683 C CA . ALA A 1 93 ? 2.978 9.092 -13.974 1.00 77.56 93 ALA A CA 1
ATOM 684 C C . ALA A 1 93 ? 3.609 10.439 -14.398 1.00 77.56 93 ALA A C 1
ATOM 686 O O . ALA A 1 93 ? 4.770 10.688 -14.063 1.00 77.56 93 ALA A O 1
ATOM 687 N N . SER A 1 94 ? 2.885 11.280 -15.154 1.00 63.97 94 SER A N 1
ATOM 688 C CA . SER A 1 94 ? 3.337 12.600 -15.639 1.00 63.97 94 SER A CA 1
ATOM 689 C C . SER A 1 94 ? 2.488 13.756 -15.134 1.00 63.97 94 SER A C 1
ATOM 691 O O . SER A 1 94 ? 1.250 13.584 -15.130 1.00 63.97 94 SER A O 1
#